Protein AF-A0AAF0MPY0-F1 (afdb_monomer_lite)

Sequence (73 aa):
MSSELTAEKCTAYIRACIIITFILGVITGYLYHGGENNAMFVPLIIGFVSISFAYYFIEKRGDIIAGKKVEEE

pLDDT: mean 89.0, std 12.55, range [40.81, 97.75]

Structure (mmCIF, N/CA/C/O backbone):
data_AF-A0AAF0MPY0-F1
#
_entry.id   AF-A0AAF0MPY0-F1
#
loop_
_atom_site.group_PDB
_atom_site.id
_atom_site.type_symbol
_atom_site.label_atom_id
_atom_site.label_alt_id
_atom_site.label_comp_id
_atom_site.label_asym_id
_atom_site.label_entity_id
_atom_site.label_seq_id
_atom_site.pdbx_PDB_ins_code
_atom_site.Cartn_x
_atom_site.Cartn_y
_atom_site.Cartn_z
_atom_site.occupancy
_atom_site.B_iso_or_equiv
_atom_site.auth_seq_id
_atom_site.auth_comp_id
_atom_site.auth_asym_id
_atom_site.auth_atom_id
_atom_site.pdbx_PDB_model_num
ATOM 1 N N . MET A 1 1 ? -2.293 -18.940 16.967 1.00 40.81 1 MET A N 1
ATOM 2 C CA . MET A 1 1 ? -2.526 -17.834 17.918 1.00 40.81 1 MET A CA 1
ATOM 3 C C . MET A 1 1 ? -3.060 -16.690 17.071 1.00 40.81 1 MET A C 1
ATOM 5 O O . MET A 1 1 ? -2.262 -16.063 16.394 1.00 40.81 1 ME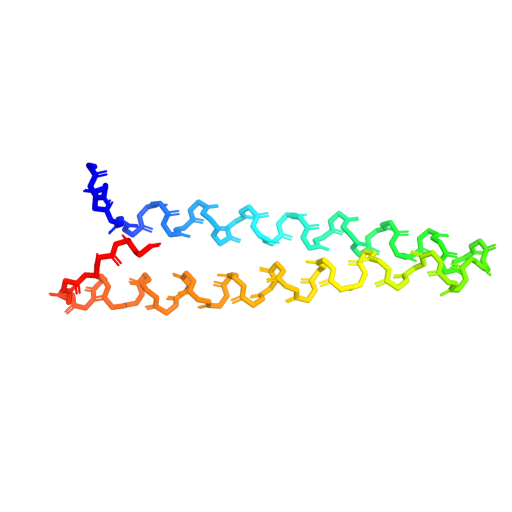T A O 1
ATOM 9 N N . SER A 1 2 ? -4.386 -16.543 16.965 1.00 44.28 2 SER A N 1
ATOM 10 C CA . SER A 1 2 ? -4.997 -15.445 16.200 1.00 44.28 2 SER A CA 1
ATOM 11 C C . SER A 1 2 ? -4.689 -14.158 16.951 1.00 44.28 2 SER A C 1
ATOM 13 O O . SER A 1 2 ? -5.193 -13.966 18.058 1.00 44.28 2 SER A O 1
ATOM 15 N N . SER A 1 3 ? -3.785 -13.334 16.430 1.00 57.03 3 SER A N 1
ATOM 16 C CA . SER A 1 3 ? -3.599 -11.998 16.975 1.00 57.03 3 SER A CA 1
ATOM 17 C C . SER A 1 3 ? -4.848 -11.182 16.672 1.00 57.03 3 SER A C 1
ATOM 19 O O . SER A 1 3 ? -5.333 -11.187 15.554 1.00 57.03 3 SER A O 1
ATOM 21 N N . GLU A 1 4 ? -5.407 -10.488 17.660 1.00 67.75 4 GLU A N 1
ATOM 22 C CA . GLU A 1 4 ? -6.510 -9.572 17.372 1.00 67.75 4 GLU A CA 1
ATOM 23 C C . GLU A 1 4 ? -6.002 -8.434 16.468 1.00 67.75 4 GLU A C 1
ATOM 25 O O . GLU A 1 4 ? -4.934 -7.838 16.704 1.00 67.75 4 GLU A O 1
ATOM 30 N N . LEU A 1 5 ? -6.763 -8.153 15.409 1.00 79.88 5 LEU A N 1
ATOM 31 C CA . LEU A 1 5 ? -6.528 -7.023 14.524 1.00 79.88 5 LEU A CA 1
ATOM 32 C C . LEU A 1 5 ? -7.006 -5.752 15.235 1.00 79.88 5 LEU A C 1
ATOM 34 O O . LEU A 1 5 ? -8.181 -5.613 15.564 1.00 79.88 5 LEU A O 1
ATOM 38 N N . THR A 1 6 ? -6.097 -4.808 15.478 1.00 87.75 6 THR A N 1
ATOM 39 C CA . THR A 1 6 ? -6.422 -3.527 16.124 1.00 87.75 6 THR A CA 1
ATOM 40 C C . THR A 1 6 ? -6.500 -2.394 15.099 1.00 87.75 6 THR A C 1
ATOM 42 O O . THR A 1 6 ? -5.925 -2.467 14.008 1.00 87.75 6 THR A O 1
ATOM 45 N N . ALA A 1 7 ? -7.176 -1.295 15.451 1.00 88.62 7 ALA A N 1
ATOM 46 C CA . ALA A 1 7 ? -7.262 -0.111 14.588 1.00 88.62 7 ALA A CA 1
ATOM 47 C C . ALA A 1 7 ? -5.885 0.533 14.315 1.00 88.62 7 ALA A C 1
ATOM 49 O O . ALA A 1 7 ? -5.650 1.091 13.235 1.00 88.62 7 ALA A O 1
ATOM 50 N N . GLU A 1 8 ? -4.956 0.427 15.270 1.00 91.06 8 GLU A N 1
ATOM 51 C CA . GLU A 1 8 ? -3.572 0.890 15.130 1.00 91.06 8 GLU A CA 1
ATOM 52 C C . GLU A 1 8 ? -2.795 0.041 14.124 1.00 91.06 8 GLU A C 1
ATOM 54 O O . GLU A 1 8 ? -2.167 0.599 13.220 1.00 91.06 8 GLU A O 1
ATOM 59 N N . LYS A 1 9 ? -2.910 -1.294 14.206 1.00 90.88 9 LYS A N 1
ATOM 60 C CA . LYS A 1 9 ? -2.328 -2.209 13.213 1.00 90.88 9 LYS A CA 1
ATOM 61 C C . LYS A 1 9 ? -2.878 -1.939 11.819 1.00 90.88 9 LYS A C 1
ATOM 63 O O . LYS A 1 9 ? -2.097 -1.784 10.886 1.00 90.88 9 LYS A O 1
ATOM 68 N N . CYS A 1 10 ? -4.198 -1.777 11.681 1.00 92.50 10 CYS A N 1
ATOM 69 C CA . CYS A 1 10 ? -4.799 -1.409 10.398 1.00 92.50 10 CYS A CA 1
ATOM 70 C C . CYS A 1 10 ? -4.210 -0.097 9.867 1.00 92.50 10 CYS A C 1
ATOM 72 O O . CYS A 1 10 ? -3.850 -0.005 8.700 1.00 92.50 10 CYS A O 1
ATOM 74 N N . THR A 1 11 ? -4.049 0.918 10.719 1.00 94.62 11 THR A N 1
ATOM 75 C CA . THR A 1 11 ? -3.446 2.198 10.316 1.00 94.62 11 THR A CA 1
ATOM 76 C C . THR A 1 11 ? -1.990 2.037 9.873 1.00 94.62 11 THR A C 1
ATOM 78 O O . THR A 1 11 ? -1.586 2.658 8.887 1.00 94.62 11 THR A O 1
ATOM 81 N N . ALA A 1 12 ? -1.213 1.189 10.549 1.00 94.69 12 ALA A N 1
ATOM 82 C CA . ALA A 1 12 ? 0.147 0.856 10.140 1.00 94.69 12 ALA A CA 1
ATOM 83 C C . ALA A 1 12 ? 0.172 0.139 8.779 1.00 94.69 12 ALA A C 1
ATOM 85 O O . ALA A 1 12 ? 0.931 0.548 7.899 1.00 94.69 12 ALA A O 1
ATOM 86 N N . TYR A 1 13 ? -0.698 -0.852 8.562 1.00 94.56 13 TYR A N 1
ATOM 87 C CA . TYR A 1 13 ? -0.796 -1.576 7.291 1.00 94.56 13 TYR A CA 1
ATOM 88 C C . TYR A 1 13 ? -1.244 -0.683 6.134 1.00 94.56 13 TYR A C 1
ATOM 90 O O . TYR A 1 13 ? -0.637 -0.730 5.066 1.00 94.56 13 TYR A O 1
ATOM 98 N N . ILE A 1 14 ? -2.226 0.197 6.350 1.00 96.19 14 ILE A N 1
ATOM 99 C CA . ILE A 1 14 ? -2.655 1.189 5.352 1.00 96.19 14 ILE A CA 1
ATOM 100 C C . ILE A 1 14 ? -1.471 2.073 4.950 1.00 96.19 14 ILE A C 1
ATOM 102 O O . ILE A 1 14 ? -1.199 2.241 3.762 1.00 96.19 14 ILE A O 1
ATOM 106 N N . ARG A 1 15 ? -0.730 2.613 5.928 1.00 97.06 15 ARG A N 1
ATOM 107 C CA . ARG A 1 15 ? 0.452 3.448 5.657 1.00 97.06 15 ARG A CA 1
ATOM 108 C C . ARG A 1 15 ? 1.523 2.682 4.887 1.00 97.06 15 ARG A C 1
ATOM 110 O O . ARG A 1 15 ? 2.049 3.216 3.916 1.00 97.06 15 ARG A O 1
ATOM 117 N N . ALA A 1 16 ? 1.817 1.446 5.288 1.00 96.25 16 ALA A N 1
ATOM 118 C CA . ALA A 1 16 ? 2.786 0.601 4.598 1.00 96.25 16 ALA A CA 1
ATOM 119 C C . ALA A 1 16 ? 2.382 0.367 3.133 1.00 96.25 16 ALA A C 1
ATOM 121 O O . ALA A 1 16 ? 3.194 0.585 2.237 1.00 96.25 16 ALA A O 1
ATOM 122 N N . CYS A 1 17 ? 1.116 0.027 2.876 1.00 96.88 17 CYS A N 1
ATOM 123 C CA . CYS A 1 17 ? 0.599 -0.181 1.523 1.00 96.88 17 CYS A CA 1
ATOM 124 C C . CYS A 1 17 ? 0.695 1.085 0.657 1.00 96.88 17 CYS A C 1
ATOM 126 O O . CYS A 1 17 ? 1.081 1.003 -0.510 1.00 96.88 17 CYS A O 1
ATOM 128 N N . ILE A 1 18 ? 0.397 2.264 1.218 1.00 95.88 18 ILE A N 1
ATOM 129 C CA . ILE A 1 18 ? 0.530 3.550 0.512 1.00 95.88 18 ILE A CA 1
ATOM 130 C C . ILE A 1 18 ? 1.996 3.833 0.161 1.00 95.88 18 ILE A C 1
ATOM 132 O O . ILE A 1 18 ? 2.289 4.203 -0.975 1.00 95.88 18 ILE A O 1
ATOM 136 N N . ILE A 1 19 ? 2.923 3.629 1.103 1.00 97.31 19 ILE A N 1
ATOM 137 C CA . ILE A 1 19 ? 4.362 3.837 0.874 1.00 97.31 19 ILE A CA 1
ATOM 138 C C . ILE A 1 19 ? 4.874 2.897 -0.220 1.00 97.31 19 ILE A C 1
ATOM 140 O O . ILE A 1 19 ? 5.553 3.345 -1.143 1.00 97.31 19 ILE A O 1
ATOM 144 N N . ILE A 1 20 ? 4.516 1.611 -0.155 1.00 96.75 20 ILE A N 1
ATOM 145 C CA . ILE A 1 20 ? 4.884 0.618 -1.172 1.00 96.75 20 ILE A CA 1
ATOM 146 C C . ILE A 1 20 ? 4.349 1.043 -2.541 1.00 96.75 20 ILE A C 1
ATOM 148 O O . ILE A 1 20 ? 5.101 1.079 -3.512 1.00 96.75 20 ILE A O 1
ATOM 152 N N . THR A 1 21 ? 3.078 1.439 -2.614 1.00 96.62 21 THR A N 1
ATOM 153 C CA . THR A 1 21 ? 2.452 1.905 -3.859 1.00 96.62 21 THR A CA 1
ATOM 154 C C . THR A 1 21 ? 3.184 3.114 -4.439 1.00 96.62 21 THR A C 1
ATOM 156 O O . THR A 1 21 ? 3.446 3.156 -5.639 1.00 96.62 21 THR A O 1
ATOM 159 N N . PHE A 1 22 ? 3.564 4.081 -3.600 1.00 97.19 22 PHE A N 1
ATOM 160 C CA . PHE A 1 22 ? 4.326 5.249 -4.033 1.00 97.19 22 PHE A CA 1
ATOM 161 C C . PHE A 1 22 ? 5.688 4.856 -4.623 1.00 97.19 22 PHE A C 1
ATOM 163 O O . PHE A 1 22 ? 6.025 5.287 -5.725 1.00 97.19 22 PHE A O 1
ATOM 170 N N . ILE A 1 23 ? 6.443 3.990 -3.935 1.00 97.75 23 ILE A N 1
ATOM 171 C CA . ILE A 1 23 ? 7.743 3.489 -4.412 1.00 97.75 23 ILE A CA 1
ATOM 172 C C . ILE A 1 23 ? 7.585 2.779 -5.761 1.00 97.75 23 ILE A C 1
ATOM 174 O O . ILE A 1 23 ? 8.345 3.040 -6.693 1.00 97.75 23 ILE A O 1
ATOM 178 N N . LEU A 1 24 ? 6.572 1.922 -5.898 1.00 97.19 24 LEU A N 1
ATOM 179 C CA . LEU A 1 24 ? 6.292 1.213 -7.147 1.00 97.19 24 LEU A CA 1
ATOM 180 C C . LEU A 1 24 ? 5.879 2.165 -8.270 1.00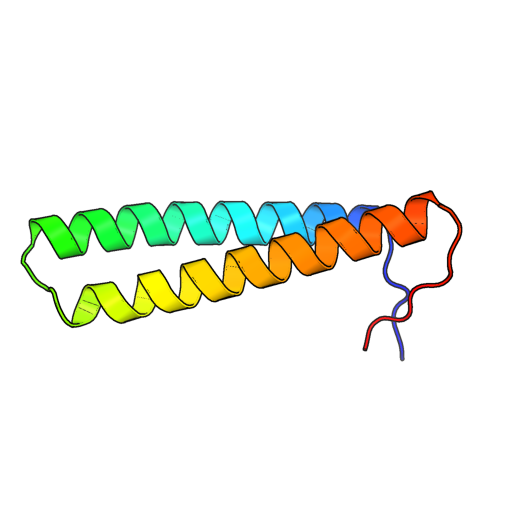 97.19 24 LEU A C 1
ATOM 182 O O . LEU A 1 24 ? 6.262 1.936 -9.414 1.00 97.19 24 LEU A O 1
ATOM 186 N N . GLY A 1 25 ? 5.169 3.252 -7.962 1.00 96.12 25 GLY A N 1
ATOM 187 C CA . GLY A 1 25 ? 4.870 4.317 -8.920 1.00 96.12 25 GLY A CA 1
ATOM 188 C C . GLY A 1 25 ? 6.137 4.985 -9.460 1.00 96.12 25 GLY A C 1
ATOM 189 O O . GLY A 1 25 ? 6.272 5.152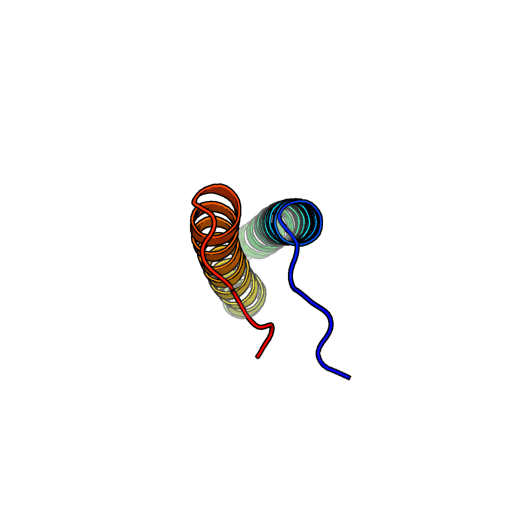 -10.671 1.00 96.12 25 GLY A O 1
ATOM 190 N N . VAL A 1 26 ? 7.105 5.288 -8.587 1.00 97.25 26 VAL A N 1
ATOM 191 C CA . VAL A 1 26 ? 8.409 5.847 -8.991 1.00 97.25 26 VAL A CA 1
ATOM 192 C C . VAL A 1 26 ? 9.186 4.861 -9.870 1.00 97.25 26 VAL A C 1
ATOM 194 O O . VAL A 1 26 ? 9.670 5.248 -10.933 1.00 97.25 26 VAL A O 1
ATOM 197 N N . ILE A 1 27 ? 9.259 3.584 -9.477 1.00 96.25 27 ILE A N 1
ATOM 198 C CA . ILE A 1 27 ? 9.927 2.530 -10.265 1.00 96.25 27 ILE A CA 1
ATOM 199 C C . ILE A 1 27 ? 9.254 2.367 -11.632 1.00 96.25 27 ILE A C 1
ATOM 201 O O . ILE A 1 27 ? 9.931 2.310 -12.655 1.00 96.25 27 ILE A O 1
ATOM 205 N N . THR A 1 28 ? 7.922 2.340 -11.665 1.00 96.00 28 THR A N 1
ATOM 206 C CA . THR A 1 28 ? 7.148 2.242 -12.909 1.00 96.00 28 THR A CA 1
ATOM 207 C C . THR A 1 28 ? 7.443 3.426 -13.826 1.00 96.00 28 THR A C 1
ATOM 209 O O . THR A 1 28 ? 7.679 3.226 -15.014 1.00 96.00 28 THR A O 1
ATOM 212 N N . GLY A 1 29 ? 7.481 4.649 -13.286 1.00 94.88 29 GLY A N 1
ATOM 213 C CA . GLY A 1 29 ? 7.832 5.849 -14.047 1.00 94.88 29 GLY A CA 1
ATOM 214 C C . GLY A 1 29 ? 9.243 5.781 -14.633 1.00 94.88 29 GLY A C 1
ATOM 215 O O . GLY A 1 29 ? 9.439 6.109 -15.802 1.00 94.88 29 GLY A O 1
ATOM 216 N N . TYR A 1 30 ? 10.214 5.288 -13.860 1.00 96.00 30 TYR A N 1
ATOM 217 C CA . TYR A 1 30 ? 11.578 5.062 -14.340 1.00 96.00 30 TYR A CA 1
ATOM 218 C C . TYR A 1 30 ? 11.622 4.061 -15.507 1.00 96.00 30 TYR A C 1
ATOM 220 O O . TYR A 1 30 ? 12.194 4.367 -16.552 1.00 96.00 30 TYR A O 1
ATOM 228 N N . LEU A 1 31 ? 10.963 2.905 -15.370 1.00 95.44 31 LEU A N 1
ATOM 229 C CA . LEU A 1 31 ? 10.912 1.874 -16.416 1.00 95.44 31 LEU A CA 1
ATOM 230 C C . LEU A 1 31 ? 10.186 2.356 -17.677 1.00 95.44 31 LEU A C 1
ATOM 232 O O . LEU A 1 31 ? 10.623 2.063 -18.789 1.00 95.44 31 LEU A O 1
ATOM 236 N N . TYR A 1 32 ? 9.115 3.136 -17.511 1.00 94.25 32 TYR A N 1
ATOM 237 C CA . TYR A 1 32 ? 8.392 3.753 -18.620 1.00 94.25 32 TYR A CA 1
ATOM 238 C C . TYR A 1 32 ? 9.295 4.702 -19.419 1.00 94.25 32 TYR A C 1
ATOM 240 O O . TYR A 1 32 ? 9.364 4.603 -20.643 1.00 94.25 32 TYR A O 1
ATOM 248 N N . HIS A 1 33 ? 10.050 5.575 -18.742 1.00 94.00 33 HIS A N 1
ATOM 249 C CA . HIS A 1 33 ? 11.014 6.457 -19.408 1.00 94.00 33 HIS A CA 1
ATOM 250 C C . HIS A 1 33 ? 12.185 5.698 -20.053 1.00 94.00 33 HIS A C 1
ATOM 252 O O . HIS A 1 33 ? 12.725 6.169 -21.052 1.00 94.00 33 HIS A O 1
ATOM 258 N N . GLY A 1 34 ? 12.552 4.528 -19.522 1.00 92.75 34 GLY A N 1
ATOM 259 C CA . GLY A 1 34 ? 13.541 3.622 -20.116 1.00 92.75 34 GLY A CA 1
ATOM 260 C C . GLY A 1 34 ? 13.030 2.799 -21.308 1.00 92.75 34 GLY A C 1
ATOM 261 O O . GLY A 1 34 ? 13.828 2.144 -21.972 1.00 92.75 34 GLY A O 1
ATOM 262 N N . GLY A 1 35 ? 11.724 2.825 -21.605 1.00 91.50 35 GLY A N 1
ATOM 263 C CA . GLY A 1 35 ? 11.111 2.033 -22.679 1.00 91.50 35 GLY A CA 1
ATOM 264 C C . GLY A 1 35 ? 10.921 0.546 -22.344 1.00 91.50 35 GLY A C 1
ATOM 265 O O . GLY A 1 35 ? 10.616 -0.255 -23.230 1.00 91.50 35 GLY A O 1
ATOM 266 N N . GLU A 1 36 ? 11.070 0.154 -21.077 1.00 90.75 36 GLU A N 1
ATOM 267 C CA . GLU A 1 36 ? 10.984 -1.237 -20.617 1.00 90.75 36 GLU A CA 1
ATOM 268 C C . GLU A 1 36 ? 9.531 -1.665 -20.325 1.00 90.75 36 GLU A C 1
ATOM 270 O O . GLU A 1 36 ? 9.156 -2.026 -19.205 1.00 90.75 36 GLU A O 1
ATOM 275 N N . ASN A 1 37 ? 8.690 -1.653 -21.365 1.00 82.44 37 ASN A N 1
ATOM 276 C CA . ASN A 1 37 ? 7.234 -1.836 -21.251 1.00 82.44 37 ASN A CA 1
ATOM 277 C C . ASN A 1 37 ? 6.785 -3.183 -20.649 1.00 82.44 37 ASN A C 1
ATOM 279 O O . ASN A 1 37 ? 5.717 -3.274 -20.050 1.00 82.44 37 ASN A O 1
ATOM 283 N N . ASN A 1 38 ? 7.587 -4.241 -20.778 1.00 88.56 38 ASN A N 1
ATOM 284 C CA . ASN A 1 38 ? 7.259 -5.531 -20.163 1.00 88.56 38 ASN A CA 1
ATOM 285 C C . ASN A 1 38 ? 7.618 -5.559 -18.669 1.00 88.56 38 ASN A C 1
ATOM 287 O O . ASN A 1 38 ? 6.903 -6.165 -17.873 1.00 88.56 38 ASN A O 1
ATOM 291 N N . ALA A 1 39 ? 8.699 -4.880 -18.274 1.00 89.12 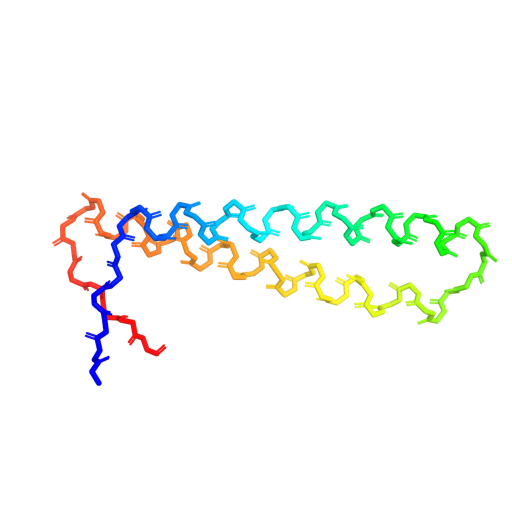39 ALA A N 1
ATOM 292 C CA . ALA A 1 39 ? 9.158 -4.848 -16.888 1.00 89.12 39 ALA A CA 1
ATOM 293 C C . ALA A 1 39 ? 8.249 -3.978 -16.007 1.00 89.12 39 ALA A C 1
ATOM 295 O O . ALA A 1 39 ? 8.034 -4.315 -14.846 1.00 89.12 39 ALA A O 1
ATOM 296 N N . MET A 1 40 ? 7.654 -2.909 -16.558 1.00 92.19 40 MET A N 1
ATOM 297 C CA . MET A 1 40 ? 6.728 -2.023 -15.830 1.00 92.19 40 MET A CA 1
ATOM 298 C C . MET A 1 40 ? 5.422 -2.703 -15.392 1.00 92.19 40 MET A C 1
ATOM 300 O O . MET A 1 40 ? 4.767 -2.234 -14.464 1.00 92.19 40 MET A O 1
ATOM 304 N N . PHE A 1 41 ? 5.039 -3.821 -16.013 1.00 92.31 41 PHE A N 1
ATOM 305 C CA . PHE A 1 41 ? 3.809 -4.528 -15.657 1.00 92.31 41 PHE A CA 1
ATOM 306 C C . PHE A 1 41 ? 3.862 -5.121 -14.241 1.00 92.31 41 PHE A C 1
ATOM 308 O O . PHE A 1 41 ? 2.871 -5.099 -13.512 1.00 92.31 41 PHE A O 1
ATOM 315 N N . VAL A 1 42 ? 5.038 -5.594 -13.821 1.00 93.12 42 VAL A N 1
ATOM 316 C 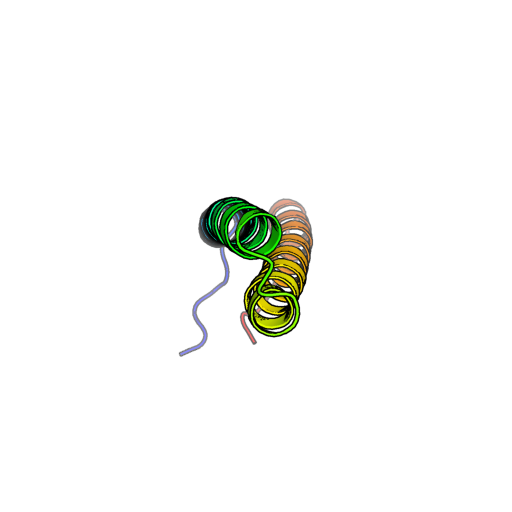CA . VAL A 1 42 ? 5.254 -6.180 -12.492 1.00 93.12 42 VAL A CA 1
ATOM 317 C C . VAL A 1 42 ? 4.997 -5.169 -11.363 1.00 93.12 42 VAL A C 1
ATOM 319 O O . VAL A 1 42 ? 4.134 -5.444 -10.526 1.00 93.12 42 VAL A O 1
ATOM 322 N N . PRO A 1 43 ? 5.658 -3.993 -11.307 1.00 95.00 43 PRO A N 1
ATOM 323 C CA . PRO A 1 43 ? 5.393 -3.016 -10.255 1.00 95.00 43 PRO A CA 1
ATOM 324 C C . PRO A 1 43 ? 3.962 -2.464 -10.304 1.00 95.00 43 PRO A C 1
ATOM 326 O O . PRO A 1 43 ? 3.400 -2.188 -9.245 1.00 95.00 43 PRO A O 1
ATOM 329 N N . LEU A 1 44 ? 3.334 -2.378 -11.484 1.00 94.75 44 LEU A N 1
ATOM 330 C CA . LEU A 1 44 ? 1.923 -1.996 -11.609 1.00 94.75 44 LEU A CA 1
ATOM 331 C C . LEU A 1 44 ? 0.979 -2.999 -10.932 1.00 94.75 44 LEU A C 1
ATOM 333 O O . LEU A 1 44 ? 0.111 -2.585 -10.163 1.00 94.75 44 LEU A O 1
ATOM 337 N N . ILE A 1 45 ? 1.164 -4.306 -11.157 1.00 95.88 45 ILE A N 1
ATOM 338 C CA . ILE A 1 45 ? 0.370 -5.343 -10.476 1.00 95.88 45 ILE A CA 1
ATOM 339 C C . ILE A 1 45 ? 0.586 -5.280 -8.966 1.00 95.88 45 ILE A C 1
ATOM 341 O O . ILE A 1 45 ? -0.382 -5.294 -8.206 1.00 95.88 45 ILE A O 1
ATOM 345 N N . ILE A 1 46 ? 1.840 -5.199 -8.517 1.00 95.81 46 ILE A N 1
ATOM 346 C CA . ILE A 1 46 ? 2.141 -5.163 -7.080 1.00 95.81 46 ILE A CA 1
ATOM 347 C C . ILE A 1 46 ? 1.523 -3.908 -6.446 1.00 95.81 46 ILE A C 1
ATOM 349 O O . ILE A 1 46 ? 0.974 -3.984 -5.346 1.00 95.81 46 ILE A O 1
ATOM 353 N N . GLY A 1 47 ? 1.535 -2.771 -7.149 1.00 95.94 47 GLY A N 1
ATOM 354 C CA . GLY A 1 47 ? 0.885 -1.538 -6.707 1.00 95.94 47 GLY A CA 1
ATOM 355 C C . GLY A 1 47 ? -0.633 -1.688 -6.604 1.00 95.94 47 GLY A C 1
ATOM 356 O O . GLY A 1 47 ? -1.222 -1.308 -5.593 1.00 95.94 47 GLY A O 1
ATOM 357 N N . PHE A 1 48 ? -1.267 -2.316 -7.596 1.00 95.75 48 PHE A N 1
ATOM 358 C CA . PHE A 1 48 ? -2.704 -2.603 -7.579 1.00 95.75 48 PHE A CA 1
ATOM 359 C C . PHE A 1 48 ? -3.110 -3.504 -6.402 1.00 95.75 48 PHE A C 1
ATOM 361 O O . PHE A 1 48 ? -4.065 -3.206 -5.677 1.00 95.75 48 PHE A O 1
ATOM 368 N N . VAL A 1 49 ? -2.355 -4.577 -6.162 1.00 97.00 49 VAL A N 1
ATOM 369 C CA . VAL A 1 49 ? -2.573 -5.482 -5.024 1.00 97.00 49 VAL A CA 1
ATOM 370 C C 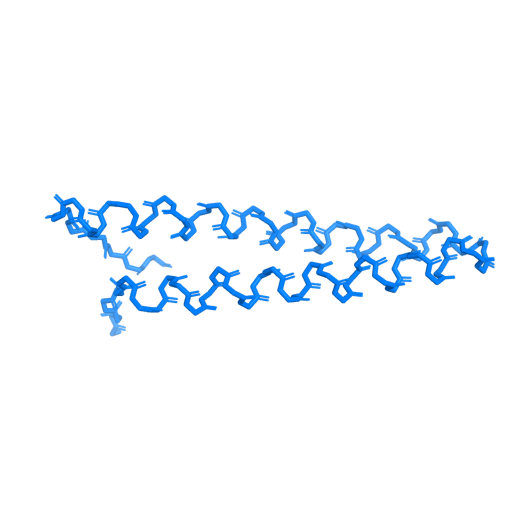. VAL A 1 49 ? -2.362 -4.744 -3.699 1.00 97.00 49 VAL A C 1
ATOM 372 O O . VAL A 1 49 ? -3.172 -4.878 -2.785 1.00 97.00 49 VAL A O 1
ATOM 375 N N . SER A 1 50 ? -1.331 -3.900 -3.608 1.00 96.25 50 SER A N 1
ATOM 376 C CA . SER A 1 50 ? -1.036 -3.100 -2.411 1.00 96.25 50 SER A CA 1
ATOM 377 C C . SER A 1 50 ? -2.169 -2.125 -2.076 1.00 96.25 50 SER A C 1
ATOM 379 O O . SER A 1 50 ? -2.584 -2.043 -0.921 1.00 96.25 50 SER A O 1
ATOM 381 N N . ILE A 1 51 ? -2.729 -1.423 -3.069 1.00 95.25 51 ILE A N 1
ATOM 382 C CA . ILE A 1 51 ? -3.914 -0.576 -2.862 1.00 95.25 51 ILE A CA 1
ATOM 383 C C . ILE A 1 51 ? -5.128 -1.413 -2.444 1.00 95.25 51 ILE A C 1
ATOM 385 O O . ILE A 1 51 ? -5.863 -1.002 -1.549 1.00 95.25 51 ILE A O 1
ATOM 389 N N . SER A 1 52 ? -5.330 -2.588 -3.040 1.00 96.19 52 SER A N 1
ATOM 390 C CA . SER A 1 52 ? -6.439 -3.479 -2.669 1.00 96.19 52 SER A CA 1
ATOM 391 C C . SER A 1 52 ? -6.349 -3.900 -1.196 1.00 96.19 52 SER A C 1
ATOM 393 O O . SER A 1 52 ? -7.339 -3.821 -0.467 1.00 96.19 52 SER A O 1
ATOM 395 N N . PHE A 1 53 ? -5.148 -4.238 -0.715 1.00 94.94 53 PHE A N 1
ATOM 396 C CA . PHE A 1 53 ? -4.907 -4.486 0.709 1.00 94.94 53 PHE A CA 1
ATOM 397 C C . PHE A 1 53 ? -5.111 -3.236 1.569 1.00 94.94 53 PHE A C 1
ATOM 399 O O . PHE A 1 53 ? -5.687 -3.329 2.653 1.00 94.94 53 PHE A O 1
ATOM 406 N N . ALA A 1 54 ? -4.702 -2.054 1.100 1.00 95.25 54 ALA A N 1
ATOM 407 C CA . ALA A 1 54 ? -4.975 -0.809 1.815 1.00 95.25 54 ALA A CA 1
ATOM 408 C C . ALA A 1 54 ? -6.484 -0.600 2.017 1.00 95.25 54 ALA A C 1
ATOM 410 O O . ALA A 1 54 ? -6.903 -0.279 3.128 1.00 95.25 54 ALA A O 1
ATOM 411 N N . TYR A 1 55 ? -7.301 -0.830 0.982 1.00 95.56 55 TYR A N 1
ATOM 412 C CA . TYR A 1 55 ? -8.762 -0.754 1.076 1.00 95.56 55 TYR A CA 1
ATOM 413 C C . TYR A 1 55 ? -9.334 -1.765 2.068 1.00 95.56 55 TYR A C 1
ATOM 415 O O . TYR A 1 55 ? -10.132 -1.376 2.921 1.00 95.56 55 TYR A O 1
ATOM 423 N N . TYR A 1 56 ? -8.870 -3.015 2.025 1.00 94.12 56 TYR A N 1
ATOM 424 C CA . TYR A 1 56 ? -9.258 -4.038 2.997 1.00 94.12 56 TYR A CA 1
ATOM 425 C C . TYR A 1 56 ? -9.016 -3.573 4.443 1.00 94.12 56 TYR A C 1
ATOM 427 O O . TYR A 1 56 ? -9.919 -3.611 5.280 1.00 94.12 56 TYR A O 1
ATOM 435 N N . PHE A 1 57 ? -7.827 -3.044 4.746 1.00 93.88 57 PHE A N 1
ATOM 436 C CA . PHE A 1 57 ? -7.523 -2.553 6.093 1.00 93.88 57 PHE A CA 1
ATOM 437 C C . PHE A 1 57 ? -8.259 -1.257 6.454 1.00 93.88 57 PHE A C 1
ATOM 439 O O . PHE A 1 57 ? -8.536 -1.033 7.634 1.00 93.88 57 PHE A O 1
ATOM 446 N N . ILE A 1 58 ? -8.602 -0.404 5.481 1.00 94.44 58 ILE A N 1
ATOM 447 C CA . ILE A 1 58 ? -9.474 0.762 5.709 1.00 94.44 58 ILE A CA 1
ATOM 448 C C . ILE A 1 58 ? -10.849 0.295 6.193 1.00 94.44 58 ILE A C 1
ATOM 450 O O . ILE A 1 58 ? -11.347 0.834 7.185 1.00 94.44 58 ILE A O 1
ATOM 454 N N . GLU A 1 59 ? -11.429 -0.708 5.535 1.00 94.06 59 GLU A N 1
ATOM 455 C CA . GLU A 1 59 ? -12.733 -1.271 5.890 1.00 94.06 59 GLU A CA 1
ATOM 456 C C . GLU A 1 59 ? -12.697 -1.934 7.271 1.00 94.06 59 GLU A C 1
ATOM 458 O O . GLU A 1 59 ? -13.465 -1.549 8.156 1.00 94.06 59 GLU A O 1
ATOM 463 N N . LYS A 1 60 ? -11.727 -2.827 7.518 1.00 90.38 60 LYS A N 1
ATOM 464 C CA . LYS A 1 60 ? -11.566 -3.480 8.828 1.00 90.38 60 LYS A CA 1
ATOM 465 C C . LYS A 1 60 ? -11.350 -2.479 9.960 1.00 90.38 60 LYS A C 1
ATOM 467 O O . LYS A 1 60 ? -11.921 -2.634 11.037 1.00 90.38 60 LYS A O 1
ATOM 472 N N . ARG A 1 61 ? -10.576 -1.414 9.729 1.00 92.62 61 ARG A N 1
ATOM 473 C CA . ARG A 1 61 ? -10.417 -0.332 10.711 1.00 92.62 61 ARG A CA 1
ATOM 474 C C . ARG A 1 61 ? -11.749 0.350 11.016 1.00 92.62 61 ARG A C 1
ATOM 476 O O . ARG A 1 61 ? -12.004 0.660 12.176 1.00 92.62 61 ARG A O 1
ATOM 483 N N . GLY A 1 62 ? -12.569 0.602 9.994 1.00 90.06 62 GLY A N 1
ATOM 484 C CA . GLY A 1 62 ? -13.908 1.169 10.154 1.00 90.06 62 GLY A CA 1
ATOM 485 C C . GLY A 1 62 ? -14.806 0.286 11.020 1.00 90.06 62 GLY A C 1
ATOM 486 O O . GLY A 1 62 ? -15.430 0.783 11.956 1.00 90.06 62 GLY A O 1
ATOM 487 N N . ASP A 1 63 ? -14.795 -1.023 10.775 1.00 91.06 63 ASP A N 1
ATOM 488 C CA . ASP A 1 63 ? -15.539 -2.004 11.569 1.00 91.06 63 ASP A CA 1
ATOM 489 C C . ASP A 1 63 ? -15.072 -2.063 13.034 1.00 91.06 63 ASP A C 1
ATOM 491 O O . ASP A 1 63 ? -15.908 -2.061 13.940 1.00 91.06 63 ASP A O 1
ATOM 495 N N . ILE A 1 64 ? -13.756 -2.038 13.281 1.00 89.44 64 ILE A N 1
ATOM 496 C CA . ILE A 1 64 ? -13.182 -2.022 14.640 1.00 89.44 64 ILE A CA 1
ATOM 497 C C . ILE A 1 64 ? -13.591 -0.748 15.392 1.00 89.44 64 ILE A C 1
ATOM 499 O O . ILE A 1 64 ? -14.005 -0.819 16.547 1.00 89.44 64 ILE A O 1
ATOM 503 N N . ILE A 1 65 ? -13.516 0.421 14.745 1.00 89.06 65 ILE A N 1
ATOM 504 C CA . ILE A 1 65 ? -13.926 1.704 15.347 1.00 89.06 65 ILE A CA 1
ATOM 505 C C . ILE A 1 65 ? -15.434 1.717 15.645 1.00 89.06 65 ILE A C 1
ATOM 507 O O . ILE A 1 65 ? -15.857 2.305 16.638 1.00 89.06 65 ILE A O 1
ATOM 511 N N . ALA A 1 66 ? -16.242 1.034 14.831 1.00 89.56 66 ALA A N 1
ATOM 512 C CA . ALA A 1 66 ? -17.675 0.857 15.057 1.00 89.56 66 ALA A CA 1
ATOM 513 C C . ALA A 1 66 ? -18.013 -0.199 16.134 1.00 89.56 66 ALA A C 1
ATOM 515 O O . ALA A 1 66 ? -19.191 -0.448 16.392 1.00 89.56 66 ALA A O 1
ATOM 516 N N . GLY A 1 67 ? -17.011 -0.825 16.762 1.00 82.88 67 GLY A N 1
ATOM 517 C CA . GLY A 1 67 ? -17.195 -1.808 17.832 1.00 82.88 67 GLY A CA 1
ATOM 518 C C . GLY A 1 67 ? -17.536 -3.221 17.354 1.00 82.88 67 GLY A C 1
ATOM 519 O O . GLY A 1 67 ? -17.972 -4.045 18.160 1.00 82.88 67 GLY A O 1
ATOM 520 N N . LYS A 1 68 ? -17.352 -3.533 16.065 1.00 82.88 68 LYS A N 1
ATOM 521 C CA . LYS A 1 68 ? -17.496 -4.903 15.554 1.00 82.88 68 LYS A CA 1
ATOM 522 C C . LYS A 1 68 ? -16.232 -5.708 15.859 1.00 82.88 68 LYS A C 1
ATOM 524 O O . LYS A 1 68 ? -15.117 -5.208 15.721 1.00 82.88 68 LYS A O 1
ATOM 529 N N . LYS A 1 69 ? -16.401 -6.981 16.232 1.00 70.31 69 LYS A N 1
ATOM 530 C CA . LYS A 1 69 ? -15.276 -7.919 16.328 1.00 70.31 69 LYS A CA 1
ATOM 531 C C . LYS A 1 69 ? -14.789 -8.265 14.924 1.00 70.31 69 LYS A C 1
ATOM 533 O O . LYS A 1 69 ? -15.577 -8.715 14.097 1.00 70.31 69 LYS A O 1
ATOM 538 N N . VAL A 1 70 ? -13.501 -8.055 14.678 1.00 70.25 70 VAL A N 1
ATOM 539 C CA . VAL A 1 70 ? -12.824 -8.413 13.431 1.00 70.25 70 VAL A CA 1
ATOM 540 C C . VAL A 1 70 ? -11.695 -9.373 13.780 1.00 70.25 70 VAL A C 1
ATOM 542 O O . VAL A 1 70 ? -10.762 -8.995 14.485 1.00 70.25 70 VAL A O 1
ATOM 545 N N . GLU A 1 71 ? -11.796 -10.611 13.306 1.00 65.81 71 GLU A N 1
ATOM 546 C CA . GLU A 1 71 ? -10.729 -11.605 13.431 1.00 65.81 71 GLU A CA 1
ATOM 547 C C . GLU A 1 71 ? -9.743 -11.451 12.260 1.00 65.81 71 GLU A C 1
ATOM 549 O O . GLU A 1 71 ? -10.128 -11.077 11.148 1.00 65.81 71 GLU A O 1
ATOM 554 N N . GLU A 1 72 ? -8.456 -11.648 12.544 1.00 55.16 72 GLU A N 1
ATOM 555 C CA . GLU A 1 72 ? -7.382 -11.700 11.546 1.00 55.16 72 GLU A CA 1
ATOM 556 C C . GLU A 1 72 ? -7.442 -13.112 10.924 1.00 55.16 72 GLU A C 1
ATOM 558 O O . GLU A 1 72 ? -7.142 -14.085 11.615 1.00 55.16 72 GLU A O 1
ATOM 563 N N . GLU A 1 73 ? -7.912 -13.232 9.673 1.00 55.06 73 GLU A N 1
ATOM 564 C CA . GLU A 1 73 ? -7.859 -14.489 8.893 1.00 55.06 73 GLU A CA 1
ATOM 565 C C . GLU A 1 73 ? -6.460 -14.749 8.320 1.00 55.06 73 GLU A C 1
ATOM 567 O O . GLU A 1 73 ? -5.842 -13.787 7.799 1.00 55.06 73 GLU A O 1
#

Secondary structure (DSSP, 8-state):
--PPPPHHHHHHHHHHHHHHHHHHHHHHHHHHHTT-TTTTHHHHHHHHHHHHHHHHHHHHHHHHHTT------

Radius of gyration: 15.6 Å; chains: 1; bounding box: 31×24×41 Å

Foldseek 3Di:
DFDFDALVNLVVLLVVLVVLLVVLVVVLVVCVVVVVVVVSVVSVVSNVVSVVSSVVSVVVSVCVVVVHGDTDD